Protein AF-A0A8F5ZG16-F1 (afdb_monomer_lite)

Organism: Methanospirillum hungatei (NCBI:txid2203)

Foldseek 3Di:
DVDDAPDWFKDWQDDVVSVPPDPDTDIDIGGHHVPPAPDCPPGPLRVPVVRVDD

Sequence (54 aa):
MLHSPDGYNIGINDGIPARKTVIHLHIHIIPRYSGDMVDPEGGVRGVIPEKQKY

Structure (mmCIF, N/CA/C/O backbone):
data_AF-A0A8F5ZG16-F1
#
_entry.id   AF-A0A8F5ZG16-F1
#
loop_
_atom_site.group_PDB
_atom_site.id
_atom_site.type_symbol
_atom_site.label_atom_id
_atom_site.label_alt_id
_atom_site.label_comp_id
_atom_site.label_asym_id
_atom_site.label_entity_id
_atom_site.label_seq_id
_atom_site.pdbx_PDB_ins_code
_atom_site.Cartn_x
_atom_site.Cartn_y
_atom_site.Cartn_z
_atom_site.occupancy
_atom_site.B_iso_or_equiv
_atom_site.auth_seq_id
_atom_site.auth_comp_id
_atom_site.auth_asym_id
_atom_site.auth_atom_id
_atom_site.pdbx_PDB_model_num
ATOM 1 N N . MET A 1 1 ? -12.469 -17.333 11.619 1.00 64.75 1 MET A N 1
ATOM 2 C CA . MET A 1 1 ? -11.294 -17.115 10.745 1.00 64.75 1 MET A CA 1
ATOM 3 C C . MET A 1 1 ? -10.235 -16.405 11.570 1.00 64.75 1 MET A C 1
ATOM 5 O O . MET A 1 1 ? -10.618 -15.615 12.419 1.00 64.75 1 MET A O 1
ATOM 9 N N . LEU A 1 2 ? -8.948 -16.724 11.391 1.00 78.50 2 LEU A N 1
ATOM 10 C CA . LEU A 1 2 ? -7.865 -16.192 12.238 1.00 78.50 2 LEU A CA 1
ATOM 11 C C . LEU A 1 2 ? -7.671 -14.670 12.072 1.00 78.50 2 LEU A C 1
ATOM 13 O O . LEU A 1 2 ? -7.190 -14.015 12.988 1.00 78.50 2 LEU A O 1
ATOM 17 N N . HIS A 1 3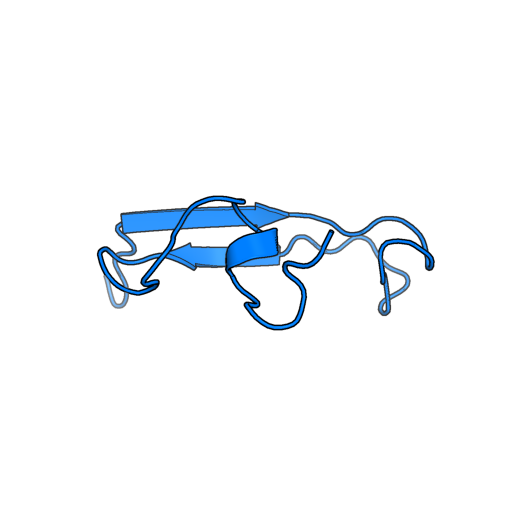 ? -8.115 -14.106 10.942 1.00 83.62 3 HIS A N 1
ATOM 18 C CA . HIS A 1 3 ? -8.121 -12.670 10.666 1.00 83.62 3 HIS A CA 1
ATOM 19 C C . HIS A 1 3 ? -9.402 -12.283 9.909 1.00 83.62 3 HIS A C 1
ATOM 21 O O . HIS A 1 3 ? -9.830 -13.029 9.026 1.00 83.62 3 HIS A O 1
ATOM 27 N N . SER A 1 4 ? -9.981 -11.127 10.254 1.00 94.31 4 SER A N 1
ATOM 28 C CA . SER A 1 4 ? -11.184 -10.548 9.632 1.00 94.31 4 SER A CA 1
ATOM 29 C C . SER A 1 4 ? -10.976 -9.042 9.406 1.00 94.31 4 SER A C 1
ATOM 31 O O . SER A 1 4 ? -11.396 -8.251 10.247 1.00 94.31 4 SER A O 1
ATOM 33 N N . PRO A 1 5 ? -10.259 -8.635 8.345 1.00 95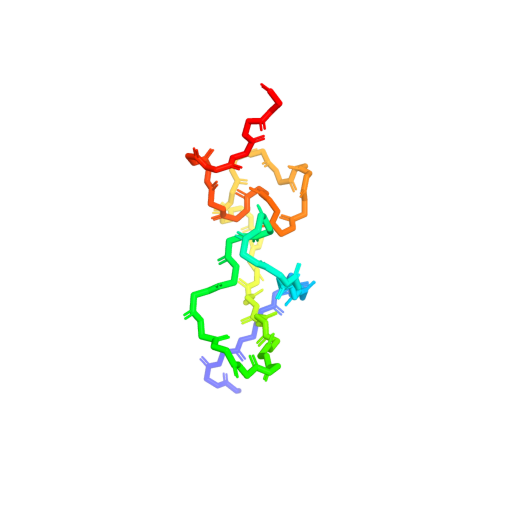.56 5 PRO A N 1
ATOM 34 C CA . PRO A 1 5 ? -10.035 -7.222 8.042 1.00 95.56 5 PRO A CA 1
ATOM 35 C C . PRO A 1 5 ? -11.327 -6.527 7.611 1.00 95.56 5 PRO A C 1
ATOM 37 O O . PRO A 1 5 ? -12.164 -7.139 6.948 1.00 95.56 5 PRO A O 1
ATOM 40 N N . ASP A 1 6 ? -11.446 -5.239 7.924 1.0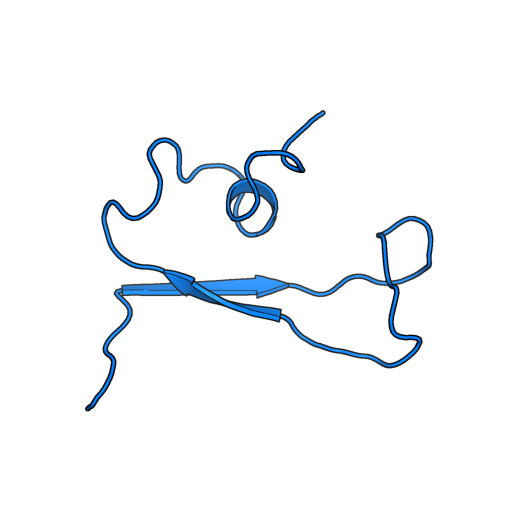0 94.62 6 ASP A N 1
ATOM 41 C CA . ASP A 1 6 ? -12.594 -4.414 7.523 1.00 94.62 6 ASP A CA 1
ATOM 42 C C . ASP A 1 6 ? -12.502 -3.988 6.048 1.00 94.62 6 ASP A C 1
ATOM 44 O O . ASP A 1 6 ? -13.500 -3.648 5.415 1.00 94.62 6 ASP A O 1
ATOM 48 N N . GLY A 1 7 ? -11.293 -4.021 5.479 1.00 92.69 7 GLY A N 1
ATOM 49 C CA . GLY A 1 7 ? -11.041 -3.726 4.075 1.00 92.69 7 GLY A CA 1
ATOM 50 C C . GLY A 1 7 ? -9.621 -4.079 3.643 1.00 92.69 7 GLY A C 1
ATOM 51 O O . GLY A 1 7 ? -8.825 -4.613 4.417 1.00 92.69 7 GLY A O 1
ATOM 52 N N . TYR A 1 8 ? -9.293 -3.768 2.389 1.00 92.88 8 TYR A N 1
ATOM 53 C CA . TYR A 1 8 ? -7.966 -3.999 1.823 1.00 92.88 8 TYR A CA 1
ATOM 54 C C . TYR A 1 8 ? -7.541 -2.850 0.918 1.00 92.88 8 TYR A C 1
ATOM 56 O O . TYR A 1 8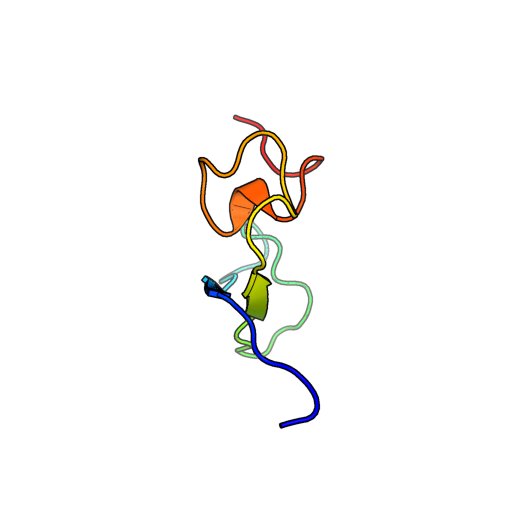 ? -8.316 -2.373 0.092 1.00 92.88 8 TYR A O 1
ATOM 64 N N . ASN A 1 9 ? -6.268 -2.479 1.014 1.00 92.00 9 ASN A N 1
ATOM 65 C CA . ASN A 1 9 ? -5.589 -1.682 0.004 1.00 92.00 9 ASN A CA 1
ATOM 66 C C . ASN A 1 9 ? -4.864 -2.618 -0.970 1.00 92.00 9 ASN A C 1
ATOM 68 O O . ASN A 1 9 ? -4.077 -3.467 -0.546 1.00 92.00 9 ASN A O 1
ATOM 72 N N . ILE A 1 10 ? -5.123 -2.453 -2.270 1.00 92.81 10 ILE A N 1
ATOM 73 C CA . ILE A 1 10 ? -4.535 -3.264 -3.343 1.00 92.81 10 ILE A CA 1
ATOM 74 C C . ILE A 1 10 ? -3.764 -2.342 -4.289 1.00 92.81 10 ILE A C 1
ATOM 76 O O . ILE A 1 10 ? -4.307 -1.336 -4.743 1.00 92.81 10 ILE A O 1
ATOM 80 N N . GLY A 1 11 ? -2.504 -2.664 -4.588 1.00 91.00 11 GLY A N 1
ATOM 81 C CA . GLY A 1 11 ? -1.667 -1.820 -5.445 1.00 91.00 11 GLY A CA 1
ATOM 82 C C . GLY A 1 11 ? -0.536 -2.557 -6.153 1.00 91.00 11 GLY A C 1
ATOM 83 O O . GLY A 1 11 ? -0.114 -3.633 -5.730 1.00 91.00 11 GLY A O 1
ATOM 84 N N . ILE A 1 12 ? -0.028 -1.944 -7.223 1.00 94.12 12 ILE A N 1
ATOM 85 C CA . ILE A 1 12 ? 1.150 -2.388 -7.976 1.00 94.12 12 ILE A CA 1
ATOM 86 C C . ILE A 1 12 ? 2.097 -1.208 -8.199 1.00 94.12 12 ILE A C 1
ATOM 88 O O . ILE A 1 12 ? 1.650 -0.068 -8.316 1.00 94.12 12 ILE A O 1
ATOM 92 N N . ASN A 1 13 ? 3.391 -1.498 -8.318 1.00 91.81 13 ASN A N 1
ATOM 93 C CA . ASN A 1 13 ? 4.393 -0.549 -8.797 1.00 91.81 13 ASN A CA 1
ATOM 94 C C . ASN A 1 13 ? 4.936 -1.048 -10.136 1.00 91.81 13 ASN A C 1
ATOM 96 O O . ASN A 1 13 ? 5.448 -2.170 -10.204 1.00 91.81 13 ASN A O 1
ATOM 100 N N . ASP A 1 14 ? 4.858 -0.221 -11.182 1.00 94.44 14 ASP A N 1
ATOM 101 C CA . ASP A 1 14 ? 5.404 -0.561 -12.495 1.00 94.44 14 ASP A CA 1
ATOM 102 C C . ASP A 1 14 ? 6.515 0.395 -12.941 1.00 94.44 14 ASP A C 1
ATOM 104 O O . ASP A 1 14 ? 6.351 1.612 -12.984 1.00 94.44 14 ASP A O 1
ATOM 108 N N . GLY A 1 15 ? 7.676 -0.184 -13.245 1.00 93.69 15 GLY A N 1
ATOM 109 C CA . GLY A 1 15 ? 8.914 0.543 -13.515 1.00 93.69 15 GLY A CA 1
ATOM 110 C C . GLY A 1 15 ? 9.677 1.023 -12.269 1.00 93.69 15 GLY A C 1
ATOM 111 O O . GLY A 1 15 ? 9.139 1.192 -11.172 1.00 93.69 15 GLY A O 1
ATOM 112 N N . ILE A 1 16 ? 10.979 1.263 -12.456 1.00 90.44 16 ILE A N 1
ATOM 113 C CA . ILE A 1 16 ? 11.886 1.784 -11.417 1.00 90.44 16 ILE A CA 1
ATOM 114 C C . ILE A 1 16 ? 11.413 3.141 -10.856 1.00 90.44 16 ILE A C 1
ATOM 116 O O . ILE A 1 16 ? 11.452 3.294 -9.634 1.00 90.44 16 ILE A O 1
ATOM 120 N N . PRO A 1 17 ? 10.911 4.105 -11.664 1.00 90.19 17 PRO A N 1
ATOM 121 C CA . PRO A 1 17 ? 10.412 5.378 -11.131 1.00 90.19 17 PRO A CA 1
ATOM 122 C C . PRO A 1 17 ? 9.230 5.219 -10.165 1.00 90.19 17 PRO A C 1
ATOM 124 O O . PRO A 1 17 ? 9.131 5.961 -9.191 1.00 90.19 17 PRO A O 1
ATOM 127 N N . ALA A 1 18 ? 8.383 4.202 -10.366 1.00 88.50 18 ALA A N 1
ATOM 128 C CA . ALA A 1 18 ? 7.316 3.837 -9.432 1.00 88.50 18 ALA A CA 1
ATOM 129 C C . ALA A 1 18 ? 7.826 3.050 -8.209 1.00 88.50 18 ALA A C 1
ATOM 131 O O . ALA A 1 18 ? 7.036 2.552 -7.414 1.00 88.50 18 ALA A O 1
ATOM 132 N N . ARG A 1 19 ? 9.149 2.938 -8.035 1.00 86.31 19 ARG A N 1
ATOM 133 C CA . ARG A 1 19 ? 9.826 2.214 -6.949 1.00 86.31 19 ARG A CA 1
ATOM 134 C C . ARG A 1 19 ? 9.632 0.695 -7.002 1.00 86.31 19 ARG A C 1
ATOM 136 O O . ARG A 1 19 ? 9.659 0.037 -5.962 1.00 86.31 19 ARG A O 1
ATOM 143 N N . LYS A 1 20 ? 9.490 0.115 -8.200 1.00 91.69 20 LYS A N 1
ATOM 144 C CA . LYS A 1 20 ? 9.552 -1.341 -8.395 1.00 91.69 20 LYS A CA 1
ATOM 145 C C . LYS A 1 20 ? 10.975 -1.840 -8.124 1.00 91.69 20 LYS A C 1
ATOM 147 O O . LYS A 1 20 ? 11.884 -1.5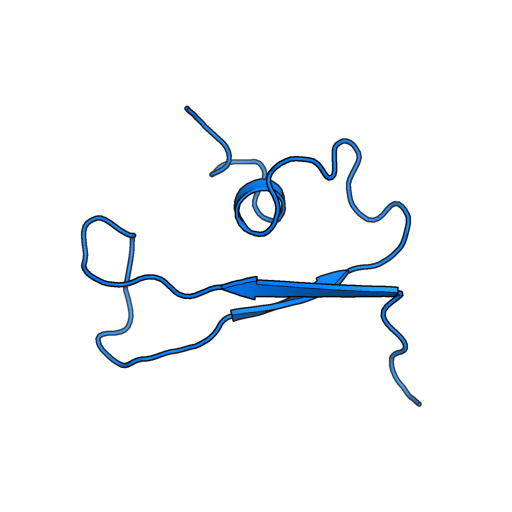71 -8.903 1.00 91.69 20 LYS A O 1
ATOM 152 N N . THR A 1 21 ? 11.169 -2.552 -7.016 1.00 91.06 21 THR A N 1
ATOM 153 C CA . THR A 1 21 ? 12.470 -3.134 -6.630 1.00 91.06 21 THR A CA 1
ATOM 154 C C . THR A 1 21 ? 12.625 -4.580 -7.092 1.00 91.06 21 THR A C 1
ATOM 156 O O . THR A 1 21 ? 13.720 -5.000 -7.451 1.00 91.06 21 THR A O 1
ATOM 159 N N . VAL A 1 22 ? 11.526 -5.337 -7.124 1.00 93.00 22 VAL A N 1
ATOM 160 C CA . VAL A 1 22 ? 11.485 -6.699 -7.665 1.00 93.00 22 VAL A CA 1
ATOM 161 C C . VAL A 1 22 ? 11.031 -6.629 -9.118 1.00 93.00 22 VAL A C 1
ATOM 163 O O . VAL A 1 22 ? 9.908 -6.207 -9.402 1.00 93.00 22 VAL A O 1
ATOM 166 N N . ILE A 1 23 ? 11.891 -7.054 -10.049 1.00 91.88 23 ILE A N 1
ATOM 167 C CA . ILE A 1 23 ? 11.638 -7.012 -11.503 1.00 91.88 23 ILE A CA 1
ATOM 168 C C . ILE A 1 23 ? 10.764 -8.203 -11.936 1.00 91.88 23 ILE A C 1
ATOM 170 O O . ILE A 1 23 ? 11.067 -8.963 -12.848 1.00 91.88 23 ILE A O 1
ATOM 174 N N . HIS A 1 24 ? 9.648 -8.361 -11.233 1.00 94.81 24 HIS A N 1
ATOM 175 C CA . HIS A 1 24 ? 8.555 -9.274 -11.524 1.00 94.81 24 HIS A CA 1
ATOM 176 C C . HIS A 1 24 ? 7.253 -8.579 -11.121 1.00 94.81 24 HIS A C 1
ATOM 178 O O . HIS A 1 24 ? 7.247 -7.758 -10.196 1.00 94.81 24 HIS A O 1
ATOM 184 N N . LEU A 1 25 ? 6.155 -8.859 -11.822 1.00 94.38 25 LEU A N 1
ATOM 185 C CA . LEU A 1 25 ? 4.849 -8.358 -11.404 1.00 94.38 25 LEU A CA 1
ATOM 186 C C . LEU A 1 25 ? 4.539 -8.892 -10.002 1.00 94.38 25 LEU A C 1
ATOM 188 O O . LEU A 1 25 ? 4.533 -10.096 -9.782 1.00 94.38 25 LEU A O 1
ATOM 192 N N . HIS A 1 26 ? 4.266 -8.000 -9.061 1.00 94.75 26 HIS A N 1
ATOM 193 C CA . HIS A 1 26 ? 3.775 -8.363 -7.741 1.00 94.75 26 HIS A CA 1
ATOM 194 C C . HIS A 1 26 ? 2.658 -7.405 -7.349 1.00 94.75 26 HIS A C 1
ATOM 196 O O . HIS A 1 26 ? 2.699 -6.217 -7.675 1.00 94.75 26 HIS A O 1
ATOM 202 N N . ILE A 1 27 ? 1.652 -7.948 -6.670 1.00 94.88 27 ILE A N 1
ATOM 203 C CA . ILE A 1 27 ? 0.501 -7.202 -6.173 1.00 94.88 27 ILE A CA 1
ATOM 204 C C . ILE A 1 27 ? 0.648 -7.100 -4.661 1.00 94.88 27 ILE A C 1
ATOM 206 O O . ILE A 1 27 ? 0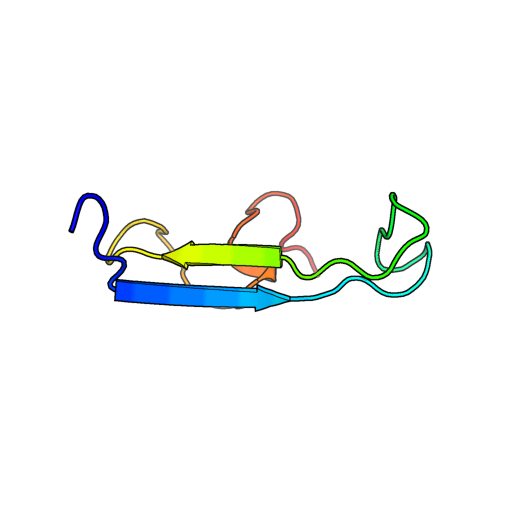.797 -8.109 -3.972 1.00 94.88 27 ILE A O 1
ATOM 210 N N . HIS A 1 28 ? 0.609 -5.877 -4.146 1.00 92.00 28 HIS A N 1
ATOM 211 C CA . HIS A 1 28 ? 0.509 -5.629 -2.717 1.00 92.00 28 HIS A CA 1
ATOM 212 C C . HIS A 1 28 ? -0.950 -5.783 -2.296 1.00 92.00 28 HIS A C 1
ATOM 214 O O . HIS A 1 28 ? -1.821 -5.120 -2.856 1.00 92.00 28 HIS A O 1
ATOM 220 N N . ILE A 1 29 ? -1.203 -6.635 -1.305 1.00 93.50 29 ILE A N 1
ATOM 221 C CA . ILE A 1 29 ? -2.504 -6.789 -0.650 1.00 93.50 29 ILE A CA 1
ATOM 222 C C . ILE A 1 29 ? -2.287 -6.460 0.820 1.00 93.50 29 ILE A C 1
ATOM 224 O O . ILE A 1 29 ? -1.549 -7.162 1.509 1.00 93.50 29 ILE A O 1
ATOM 228 N N . ILE A 1 30 ? -2.891 -5.371 1.283 1.00 92.12 30 ILE A N 1
ATOM 229 C CA . ILE A 1 30 ? -2.653 -4.832 2.621 1.00 92.12 30 ILE A CA 1
ATOM 230 C C . ILE A 1 30 ? -3.988 -4.805 3.374 1.00 92.12 30 ILE A C 1
ATOM 232 O O . ILE A 1 30 ? -4.848 -3.994 3.022 1.00 92.12 30 ILE A O 1
ATOM 236 N N . PRO A 1 31 ? -4.186 -5.685 4.372 1.00 93.00 31 PRO A N 1
ATOM 237 C CA . PRO A 1 31 ? -5.359 -5.658 5.241 1.00 93.00 31 PRO A CA 1
ATOM 238 C C . PRO A 1 31 ? -5.489 -4.314 5.958 1.00 93.00 31 PRO A C 1
ATOM 240 O O . PRO A 1 31 ? -4.484 -3.770 6.416 1.00 93.00 31 PRO A O 1
ATOM 243 N N . ARG A 1 32 ? -6.715 -3.806 6.069 1.00 92.25 32 ARG A N 1
ATOM 244 C CA . ARG A 1 32 ? -7.054 -2.575 6.787 1.00 92.25 32 ARG A CA 1
ATOM 245 C C . ARG A 1 32 ? -8.077 -2.857 7.876 1.00 92.25 32 ARG A C 1
ATOM 247 O O . ARG A 1 32 ? -8.970 -3.686 7.691 1.00 92.25 32 ARG A O 1
ATOM 254 N N . TYR A 1 33 ? -7.943 -2.143 8.983 1.00 92.19 33 TYR A N 1
ATOM 255 C CA . TYR A 1 33 ? -8.840 -2.209 10.133 1.00 92.19 33 TYR A CA 1
ATOM 256 C C . TYR A 1 33 ? -9.293 -0.802 10.513 1.00 92.19 33 TYR A C 1
ATOM 258 O O . TYR A 1 33 ? -8.536 0.161 10.394 1.00 92.19 33 TYR A O 1
ATOM 266 N N . SER A 1 34 ? -10.522 -0.672 10.990 1.00 92.38 34 SER A N 1
ATOM 267 C CA . SER A 1 34 ? -11.077 0.606 11.430 1.00 92.38 34 SER A CA 1
ATOM 268 C C . SER A 1 34 ? -10.197 1.215 12.527 1.00 92.38 34 SER A C 1
ATOM 270 O O . SER A 1 34 ? -9.988 0.607 13.574 1.00 92.38 34 SER A O 1
ATOM 272 N N . GLY A 1 35 ? -9.665 2.416 12.278 1.00 90.44 35 GLY A N 1
ATOM 273 C CA . GLY A 1 35 ? -8.779 3.125 13.209 1.00 90.44 35 GLY A CA 1
ATOM 274 C C . GLY A 1 35 ? -7.291 2.750 13.136 1.00 90.44 35 GLY A C 1
ATOM 275 O O . GLY A 1 35 ? -6.512 3.274 13.927 1.00 90.44 35 GLY A O 1
ATOM 276 N N . ASP A 1 36 ? -6.862 1.904 12.191 1.00 89.19 36 ASP A N 1
ATOM 277 C CA . ASP A 1 36 ? -5.437 1.571 11.985 1.00 89.19 36 ASP A CA 1
ATOM 278 C C . ASP A 1 36 ? -4.595 2.729 11.410 1.00 89.19 36 ASP A C 1
ATOM 280 O O . ASP A 1 36 ? -3.372 2.630 11.297 1.00 89.19 36 ASP A O 1
ATOM 284 N N . MET A 1 37 ? -5.251 3.833 11.048 1.00 84.19 37 MET A N 1
ATOM 285 C CA . MET A 1 37 ? -4.662 5.013 10.437 1.00 84.19 37 MET A CA 1
ATOM 286 C C . MET A 1 37 ? -5.439 6.260 10.845 1.00 84.19 37 MET A C 1
ATOM 288 O O . MET A 1 37 ? -6.663 6.291 10.746 1.00 84.19 37 MET A O 1
ATOM 292 N N . VAL A 1 38 ? -4.710 7.290 11.280 1.00 83.69 38 VAL A N 1
ATOM 293 C CA . VAL A 1 38 ? -5.289 8.560 11.748 1.00 83.69 38 VAL A CA 1
ATOM 294 C C . VAL A 1 38 ? -5.928 9.345 10.600 1.00 83.69 38 VAL A C 1
ATOM 296 O O . VAL A 1 38 ? -7.002 9.907 10.777 1.00 83.69 38 VAL A O 1
ATOM 299 N N . ASP A 1 39 ? -5.290 9.344 9.428 1.00 81.75 39 ASP A N 1
ATOM 300 C CA . ASP A 1 39 ? -5.788 9.983 8.208 1.00 81.75 39 ASP A CA 1
ATOM 301 C C . ASP A 1 39 ? -5.796 8.958 7.059 1.00 81.75 39 ASP A C 1
ATOM 303 O O . ASP A 1 39 ? -4.755 8.701 6.446 1.00 81.75 39 ASP A O 1
ATOM 307 N N . PRO A 1 40 ? -6.928 8.268 6.825 1.00 76.38 40 PRO A N 1
ATOM 308 C CA . PRO A 1 40 ? -7.003 7.168 5.868 1.00 76.38 40 PRO A CA 1
ATOM 309 C C . PRO A 1 40 ? -7.040 7.629 4.402 1.00 76.38 40 PRO A C 1
ATOM 311 O O . PRO A 1 40 ? -7.047 6.778 3.502 1.00 76.38 40 PRO A O 1
ATOM 314 N N . GLU A 1 41 ? -7.080 8.936 4.136 1.00 77.25 41 GLU A N 1
ATOM 315 C CA . GLU A 1 41 ? -7.126 9.467 2.779 1.00 77.25 41 GLU A CA 1
ATOM 316 C C . GLU A 1 41 ? -5.812 9.193 2.011 1.00 77.25 41 GLU A C 1
ATOM 318 O O . GLU A 1 41 ? -4.706 9.151 2.552 1.00 77.25 41 GLU A O 1
ATOM 323 N N . GLY A 1 42 ? -5.920 8.942 0.701 1.00 74.19 42 GLY A N 1
ATOM 324 C CA . GLY A 1 42 ? -4.769 8.629 -0.165 1.00 74.19 42 GLY A CA 1
ATOM 325 C C . GLY A 1 42 ? -4.513 7.137 -0.441 1.00 74.19 42 GLY A C 1
ATOM 326 O O . GLY A 1 42 ? -3.558 6.797 -1.148 1.00 74.19 42 GLY A O 1
ATOM 327 N N . GLY A 1 43 ? -5.366 6.228 0.048 1.00 78.12 43 GLY A N 1
ATOM 328 C CA . GLY A 1 43 ? -5.382 4.813 -0.359 1.00 78.12 43 GLY A CA 1
ATOM 329 C C . GLY A 1 43 ? -4.077 4.067 -0.047 1.00 78.12 43 GLY A C 1
ATOM 330 O O . GLY A 1 43 ? -3.562 4.146 1.066 1.00 78.12 43 GLY A O 1
ATOM 331 N N . VAL A 1 44 ? -3.512 3.342 -1.025 1.00 75.75 44 VAL A N 1
ATOM 332 C CA . VAL A 1 44 ? -2.229 2.611 -0.872 1.00 75.75 44 VAL A CA 1
ATOM 333 C C . VAL A 1 44 ? -1.087 3.541 -0.436 1.00 75.75 44 VAL A C 1
ATOM 335 O O . VAL A 1 44 ? -0.205 3.112 0.304 1.00 75.75 44 VAL A O 1
ATOM 338 N N . ARG A 1 45 ? -1.104 4.816 -0.850 1.00 72.19 45 ARG A N 1
ATOM 339 C CA . ARG A 1 45 ? -0.067 5.792 -0.472 1.00 72.19 45 ARG A CA 1
ATOM 340 C C . ARG A 1 45 ? -0.162 6.210 0.993 1.00 72.19 45 ARG A C 1
ATOM 342 O O . ARG A 1 45 ? 0.872 6.501 1.581 1.00 72.19 45 ARG A O 1
ATOM 349 N N . GLY A 1 46 ? -1.364 6.185 1.573 1.00 70.88 46 GLY A N 1
ATOM 350 C CA . GLY A 1 46 ? -1.576 6.447 2.997 1.00 70.88 46 GLY A CA 1
ATOM 351 C C . GLY A 1 46 ? -0.982 5.360 3.888 1.00 70.88 46 GLY A C 1
ATOM 352 O O . GLY A 1 46 ? -0.466 5.667 4.952 1.00 70.88 46 GLY A O 1
ATOM 353 N N . VAL A 1 47 ? -0.930 4.105 3.412 1.00 68.88 47 VAL A N 1
ATOM 354 C CA . VAL A 1 47 ? -0.447 2.941 4.191 1.00 68.88 47 VAL A CA 1
ATOM 355 C C . VAL A 1 47 ? 0.993 3.091 4.683 1.00 68.88 47 VAL A C 1
ATOM 357 O O . VAL A 1 47 ? 1.356 2.515 5.705 1.00 68.88 47 VAL A O 1
ATOM 360 N N . ILE A 1 48 ? 1.824 3.851 3.966 1.00 68.88 48 ILE A N 1
ATOM 361 C CA . ILE A 1 48 ? 3.197 4.151 4.375 1.00 68.88 48 ILE A CA 1
ATOM 362 C C . ILE A 1 48 ? 3.295 5.670 4.549 1.00 68.88 48 ILE A C 1
ATOM 364 O O . ILE A 1 48 ? 3.610 6.357 3.573 1.00 68.88 48 ILE A O 1
ATOM 368 N N . PRO A 1 49 ? 3.060 6.197 5.767 1.00 65.44 49 PRO A N 1
ATOM 369 C CA . PRO A 1 49 ? 2.955 7.638 6.017 1.00 65.44 49 PRO A CA 1
ATOM 370 C C . PRO A 1 49 ? 4.152 8.441 5.484 1.00 65.44 49 PRO A C 1
ATOM 372 O O . PRO A 1 49 ? 4.015 9.497 4.875 1.00 65.44 49 PRO A O 1
ATOM 375 N N . GLU A 1 50 ? 5.359 7.892 5.610 1.00 67.38 50 GLU A N 1
ATOM 376 C CA . GLU A 1 50 ? 6.607 8.522 5.159 1.00 67.38 50 GLU A CA 1
ATOM 377 C C . GLU A 1 50 ? 6.731 8.634 3.627 1.00 67.38 50 GLU A C 1
ATOM 379 O O . GLU A 1 50 ? 7.550 9.403 3.119 1.00 67.38 50 GLU A O 1
ATOM 384 N N . LYS A 1 51 ? 5.931 7.870 2.873 1.00 62.28 51 LYS A N 1
ATOM 385 C CA . LYS A 1 51 ? 5.910 7.848 1.400 1.00 62.28 51 LYS A CA 1
ATOM 386 C C . LYS A 1 51 ? 4.687 8.556 0.809 1.00 62.28 51 LYS A C 1
ATOM 388 O O . LYS A 1 51 ? 4.490 8.491 -0.403 1.00 62.28 51 LYS A O 1
ATOM 393 N N . GLN A 1 52 ? 3.899 9.244 1.634 1.00 62.56 52 GLN A N 1
ATOM 394 C CA . GLN A 1 52 ? 2.638 9.881 1.242 1.00 62.56 52 GLN A CA 1
ATOM 395 C C . GLN A 1 52 ? 2.821 11.222 0.496 1.00 62.56 52 GLN A C 1
ATOM 397 O O . GLN A 1 52 ? 1.843 11.808 0.045 1.00 62.56 52 GLN A O 1
ATOM 402 N N . LYS A 1 53 ? 4.053 11.727 0.341 1.00 55.12 53 LYS A N 1
ATOM 403 C CA . LYS A 1 53 ? 4.294 13.115 -0.091 1.00 55.12 53 LYS A CA 1
ATOM 404 C C . LYS A 1 53 ? 3.944 13.395 -1.561 1.00 55.12 53 LYS A C 1
ATOM 406 O O . LYS A 1 53 ? 4.393 12.675 -2.457 1.00 55.12 53 LYS A O 1
ATOM 411 N N . TYR A 1 54 ? 3.207 14.489 -1.762 1.00 55.69 54 TYR A N 1
ATOM 412 C CA . TYR A 1 54 ? 3.384 15.395 -2.900 1.00 55.69 54 TYR A CA 1
ATOM 413 C C . TYR A 1 54 ? 4.554 16.336 -2.604 1.00 55.69 54 TYR A C 1
ATOM 415 O O . TYR A 1 54 ? 4.685 16.744 -1.425 1.00 55.69 54 TYR A O 1
#

Secondary structure (DSSP, 8-state):
-----SEEEEE---STTTT--SSS---EEEEE-TTS-S--TTGGGTTSGGG---

InterPro domains:
  IPR011146 HIT-like domain [PF01230] (4-34)
  IPR011146 HIT-like domain [PS51084] (1-39)

pLDDT: mean 84.38, std 11.48, range [55.12, 95.56]

Radius of gyration: 12.82 Å; chains: 1; bounding box: 25×32×27 Å